Protein AF-A0A315AK31-F1 (afdb_monomer_lite)

Secondary structure (DSSP, 8-state):
-----EEEEEEETTEEEEEEEEPPTTSPPPPHHHHHHHHHHHHHHHHHHHHHHIIIIIT----------SPP-

Structure (mmCIF, N/CA/C/O 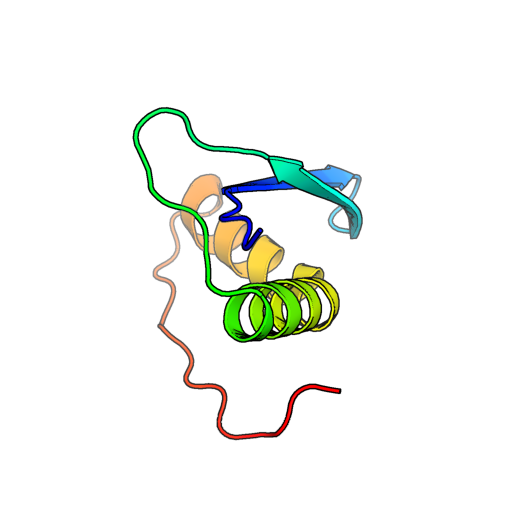backbone):
data_AF-A0A315AK31-F1
#
_entry.id   AF-A0A315AK31-F1
#
loop_
_atom_site.group_PDB
_atom_site.id
_atom_site.type_symbol
_atom_site.label_atom_id
_atom_site.label_alt_id
_atom_site.label_comp_id
_atom_site.label_asym_id
_atom_site.label_entity_id
_atom_site.label_seq_id
_atom_site.pdbx_PDB_ins_code
_atom_site.Cartn_x
_atom_site.Cartn_y
_atom_site.Cartn_z
_atom_site.occupancy
_atom_site.B_iso_or_equiv
_atom_site.auth_seq_id
_atom_site.auth_comp_id
_atom_site.auth_asym_id
_atom_site.auth_atom_id
_atom_site.pdbx_PDB_model_num
ATOM 1 N N . MET A 1 1 ? -0.659 5.615 22.767 1.00 36.06 1 MET A N 1
ATOM 2 C CA . MET A 1 1 ? 0.051 6.574 21.892 1.00 36.06 1 MET A CA 1
ATOM 3 C C . MET A 1 1 ? -0.106 6.110 20.449 1.00 36.06 1 MET A C 1
ATOM 5 O O . MET A 1 1 ? 0.213 4.950 20.204 1.00 36.06 1 MET A O 1
ATOM 9 N N . PRO A 1 2 ? -0.640 6.929 19.528 1.00 36.25 2 PRO A N 1
ATOM 10 C CA . PRO A 1 2 ? -0.750 6.561 18.113 1.00 36.25 2 PRO A CA 1
ATOM 11 C C . PRO A 1 2 ? 0.627 6.619 17.427 1.00 36.25 2 PRO A C 1
ATOM 13 O O . PRO A 1 2 ? 1.486 7.343 17.930 1.00 36.25 2 PRO A O 1
ATOM 16 N N . LYS A 1 3 ? 0.871 5.891 16.322 1.00 37.66 3 LYS A N 1
ATOM 17 C CA . LYS A 1 3 ? 2.160 5.858 15.580 1.00 37.66 3 LYS A CA 1
ATOM 18 C C . LYS A 1 3 ? 1.943 6.109 14.061 1.00 37.66 3 LYS A C 1
ATOM 20 O O . LYS A 1 3 ? 1.054 5.508 13.482 1.00 37.66 3 LYS A O 1
ATOM 25 N N . LEU A 1 4 ? 2.708 7.010 13.403 1.00 43.66 4 LEU A N 1
ATOM 26 C CA . LEU A 1 4 ? 2.740 7.217 11.918 1.00 43.66 4 LEU A CA 1
ATOM 27 C C . LEU A 1 4 ? 3.911 6.405 11.387 1.00 43.66 4 LEU A C 1
ATOM 29 O O . LEU A 1 4 ? 4.931 6.279 12.074 1.00 43.66 4 LEU A O 1
ATOM 33 N N . TYR A 1 5 ? 3.761 5.940 10.153 1.00 40.78 5 TYR A N 1
ATOM 34 C CA . TYR A 1 5 ? 4.697 5.047 9.500 1.00 40.78 5 TYR A CA 1
ATOM 35 C C . TYR A 1 5 ? 5.039 5.495 8.078 1.00 40.78 5 TYR A C 1
ATOM 37 O O . TYR A 1 5 ? 4.150 5.911 7.334 1.00 40.78 5 TYR A O 1
ATOM 45 N N . ASP A 1 6 ? 6.312 5.342 7.723 1.00 45.69 6 ASP A N 1
ATOM 46 C CA . ASP A 1 6 ? 6.846 5.305 6.359 1.00 45.69 6 ASP A CA 1
ATOM 47 C C . ASP A 1 6 ? 7.103 3.849 5.932 1.00 45.69 6 ASP A C 1
ATOM 49 O O . ASP A 1 6 ? 7.337 2.981 6.782 1.00 45.69 6 ASP A O 1
ATOM 53 N N . TYR A 1 7 ? 7.079 3.588 4.621 1.00 49.06 7 TYR A N 1
ATOM 54 C CA . TYR A 1 7 ? 7.234 2.248 4.045 1.00 49.06 7 TYR A CA 1
ATOM 55 C C . TYR A 1 7 ? 8.616 1.997 3.454 1.00 49.06 7 TYR A C 1
ATOM 57 O O . TYR A 1 7 ? 9.075 2.738 2.587 1.00 49.06 7 TYR A O 1
ATOM 65 N N . PHE A 1 8 ? 9.211 0.863 3.823 1.00 48.16 8 PHE A N 1
ATOM 66 C CA . PHE A 1 8 ? 10.335 0.267 3.105 1.00 48.16 8 PHE A CA 1
ATOM 67 C C . PHE A 1 8 ? 10.035 -1.219 2.856 1.00 48.16 8 PHE A C 1
ATOM 69 O O . PHE A 1 8 ? 9.880 -1.994 3.803 1.00 48.16 8 PHE A O 1
ATOM 76 N N . GLY A 1 9 ? 9.897 -1.605 1.585 1.00 51.50 9 GLY A N 1
ATOM 77 C CA . GLY A 1 9 ? 9.686 -2.992 1.164 1.00 51.50 9 GLY A CA 1
ATOM 78 C C . GLY A 1 9 ? 10.958 -3.568 0.549 1.00 51.50 9 GLY A C 1
ATOM 79 O O . GLY A 1 9 ? 11.535 -2.957 -0.348 1.00 51.50 9 GLY A O 1
ATOM 80 N N . VAL A 1 10 ? 11.396 -4.742 1.012 1.00 53.22 10 VAL A N 1
ATOM 81 C CA . VAL A 1 1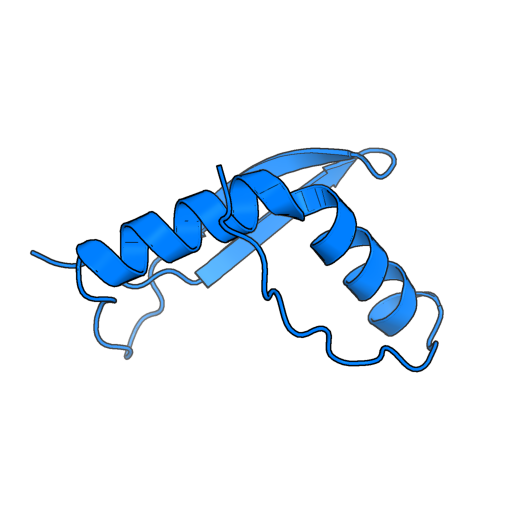0 ? 12.471 -5.501 0.351 1.00 53.22 10 VAL A CA 1
ATOM 82 C C . VAL A 1 10 ? 11.829 -6.464 -0.644 1.00 53.22 10 VAL A C 1
ATOM 84 O O . VAL A 1 10 ? 11.085 -7.368 -0.253 1.00 53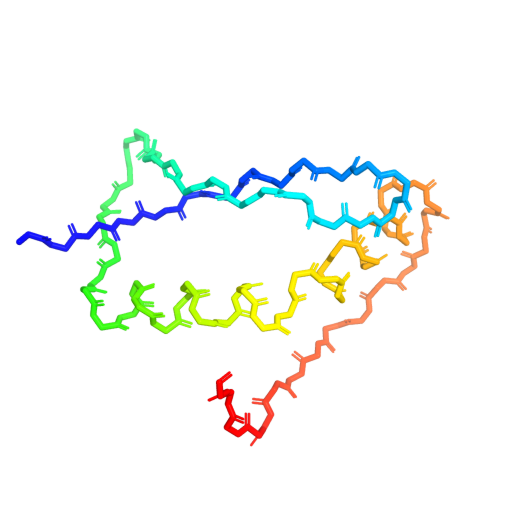.22 10 VAL A O 1
ATOM 87 N N . VAL A 1 11 ? 12.111 -6.258 -1.931 1.00 56.41 11 VAL A N 1
ATOM 88 C CA . VAL A 1 11 ? 11.613 -7.094 -3.030 1.00 56.41 11 VAL A CA 1
ATOM 89 C C . VAL A 1 11 ? 12.744 -7.992 -3.512 1.00 56.41 11 VAL A C 1
ATOM 91 O O . VAL A 1 11 ? 13.769 -7.500 -3.980 1.00 56.41 11 VAL A O 1
ATOM 94 N N . VAL A 1 12 ? 12.559 -9.310 -3.419 1.00 53.69 12 VAL A N 1
ATOM 95 C CA . VAL A 1 12 ? 13.493 -10.305 -3.970 1.00 53.69 12 VAL A CA 1
ATOM 96 C C . VAL A 1 12 ? 12.732 -11.127 -4.998 1.00 53.69 12 VAL A C 1
ATOM 98 O O . VAL A 1 12 ? 11.687 -11.689 -4.686 1.00 53.69 12 VAL A O 1
ATOM 101 N N . ASN A 1 13 ? 13.229 -11.177 -6.236 1.00 54.53 13 ASN A N 1
ATOM 102 C CA . ASN A 1 13 ? 12.581 -11.879 -7.355 1.00 54.53 13 ASN A CA 1
ATOM 103 C C . ASN A 1 13 ? 11.115 -11.459 -7.604 1.00 54.53 13 ASN A C 1
ATOM 105 O O . ASN A 1 13 ? 10.296 -12.280 -8.001 1.00 54.53 13 ASN A O 1
ATOM 109 N N . GLY A 1 14 ? 10.768 -10.194 -7.345 1.00 61.03 14 GLY A N 1
ATOM 110 C CA . GLY A 1 14 ? 9.400 -9.685 -7.517 1.00 61.03 14 GLY A CA 1
ATOM 111 C C . GLY A 1 14 ? 8.428 -10.040 -6.384 1.00 61.03 14 GLY A C 1
ATOM 112 O O . GLY A 1 14 ? 7.257 -9.691 -6.466 1.00 61.03 14 GLY A O 1
ATOM 113 N N . ILE A 1 15 ? 8.893 -10.694 -5.314 1.00 67.94 15 ILE A N 1
ATOM 114 C CA . ILE A 1 15 ? 8.074 -11.044 -4.148 1.00 67.94 15 ILE A CA 1
ATOM 115 C C . ILE A 1 15 ? 8.439 -10.124 -2.983 1.00 67.94 15 ILE A C 1
ATOM 117 O O . ILE A 1 15 ? 9.619 -9.906 -2.688 1.00 67.94 15 ILE A O 1
ATOM 121 N N . VAL A 1 16 ? 7.419 -9.583 -2.312 1.00 75.19 16 VAL A N 1
ATOM 122 C CA . VAL A 1 16 ? 7.595 -8.819 -1.073 1.00 75.19 16 VAL A CA 1
ATOM 123 C C . VAL A 1 16 ? 7.945 -9.784 0.051 1.00 75.19 16 VAL A C 1
ATOM 125 O O . VAL A 1 16 ? 7.098 -10.557 0.487 1.00 75.19 16 VAL A O 1
ATOM 128 N N . GLN A 1 17 ? 9.191 -9.732 0.519 1.00 75.38 17 GLN A N 1
ATOM 129 C CA . GLN A 1 17 ? 9.681 -10.636 1.566 1.00 75.38 17 GLN A CA 1
ATOM 130 C C . GLN A 1 17 ? 9.490 -10.061 2.970 1.00 75.38 17 GLN A C 1
ATOM 132 O O . GLN A 1 17 ? 9.324 -10.803 3.933 1.00 75.38 17 GLN A O 1
ATOM 137 N N . GLN A 1 18 ? 9.527 -8.734 3.094 1.00 80.00 18 GLN A N 1
ATOM 138 C CA . GLN A 1 18 ? 9.388 -8.046 4.369 1.00 80.00 18 GLN A CA 1
ATOM 139 C C . GLN A 1 18 ? 8.840 -6.636 4.155 1.00 80.00 18 GLN A C 1
ATOM 141 O O . GLN A 1 18 ? 9.265 -5.923 3.241 1.00 80.00 18 GLN A O 1
ATOM 146 N N . ILE A 1 19 ? 7.941 -6.232 5.049 1.00 80.06 19 ILE A N 1
ATOM 147 C CA . ILE A 1 19 ? 7.400 -4.878 5.146 1.00 80.06 19 ILE A CA 1
ATOM 148 C C . ILE A 1 19 ? 7.895 -4.306 6.469 1.00 80.06 19 ILE A C 1
ATOM 150 O O . ILE A 1 19 ? 7.664 -4.891 7.526 1.00 80.06 19 ILE A O 1
ATOM 154 N N . THR A 1 20 ? 8.618 -3.189 6.413 1.00 81.62 20 THR A N 1
ATOM 155 C CA . THR A 1 20 ? 9.065 -2.484 7.619 1.00 81.62 20 THR A CA 1
ATOM 156 C C . THR A 1 20 ? 8.391 -1.129 7.691 1.00 81.62 20 THR A C 1
ATOM 158 O O . THR A 1 20 ? 8.433 -0.355 6.734 1.00 81.62 20 THR A O 1
ATOM 161 N N . TYR A 1 21 ? 7.806 -0.851 8.851 1.00 78.88 21 TYR A N 1
ATOM 162 C CA . TYR A 1 21 ? 7.185 0.422 9.171 1.00 78.88 21 TYR A CA 1
ATOM 163 C C . TYR A 1 21 ? 8.153 1.248 10.016 1.00 78.88 21 TYR A C 1
ATOM 165 O O . TYR A 1 21 ? 8.545 0.826 11.107 1.00 78.88 21 TYR A O 1
ATOM 173 N N . SER A 1 22 ? 8.564 2.411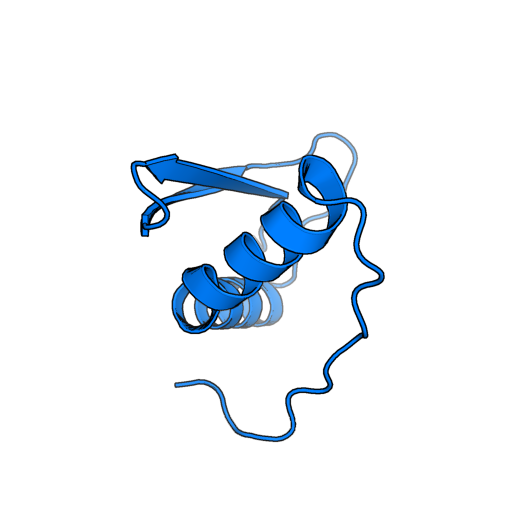 9.516 1.00 75.19 22 SER A N 1
ATOM 174 C CA . SER A 1 22 ? 9.539 3.268 10.197 1.00 75.19 22 SER A CA 1
ATOM 175 C C . SER A 1 22 ? 8.934 4.605 10.615 1.00 75.19 22 SER A C 1
ATOM 177 O O . SER A 1 22 ? 7.959 5.089 10.044 1.00 75.19 22 SER A O 1
ATOM 179 N N . HIS A 1 23 ? 9.506 5.211 11.652 1.00 73.06 23 HIS A N 1
ATOM 180 C CA . HIS A 1 23 ? 9.103 6.538 12.099 1.00 73.06 23 HIS A CA 1
ATOM 181 C C . HIS A 1 23 ? 9.792 7.614 11.258 1.00 73.06 23 HIS A C 1
ATOM 183 O O . HIS A 1 23 ? 11.020 7.682 11.227 1.00 73.06 23 HIS A O 1
ATOM 189 N N . MET A 1 24 ? 9.011 8.508 10.649 1.00 78.19 24 MET A N 1
ATOM 190 C CA . MET A 1 24 ? 9.560 9.735 10.074 1.00 78.19 24 MET A CA 1
ATOM 191 C C . MET A 1 24 ? 9.751 10.796 11.155 1.00 78.19 24 MET A C 1
ATOM 193 O O . MET A 1 24 ? 8.788 11.250 11.777 1.00 78.19 24 MET A O 1
ATOM 197 N N . ALA A 1 25 ? 10.991 11.246 11.333 1.00 80.25 25 ALA A N 1
ATOM 198 C CA . ALA A 1 25 ? 11.279 12.403 12.168 1.00 80.25 25 ALA A CA 1
ATOM 199 C C . ALA A 1 25 ? 10.558 13.657 11.633 1.00 80.25 25 ALA A C 1
ATOM 201 O O . ALA A 1 25 ? 10.493 13.890 10.427 1.00 80.25 25 ALA A O 1
ATOM 202 N N . GLY A 1 26 ? 10.011 14.471 12.538 1.00 84.31 26 GLY A N 1
ATOM 203 C CA . GLY A 1 26 ? 9.337 15.726 12.183 1.00 84.31 26 GLY A CA 1
ATOM 204 C C . GLY A 1 26 ? 7.896 15.581 11.681 1.00 84.31 26 GLY A C 1
ATOM 205 O O . GLY A 1 26 ? 7.285 16.588 11.330 1.00 84.31 26 GLY A O 1
ATOM 206 N N . ARG A 1 27 ? 7.318 14.371 11.675 1.00 80.75 27 ARG A N 1
ATOM 207 C CA . ARG A 1 27 ? 5.889 14.161 11.398 1.00 80.75 27 ARG A CA 1
ATOM 208 C C . ARG A 1 27 ? 5.174 13.589 12.616 1.00 80.75 27 ARG A C 1
ATOM 210 O O . ARG A 1 27 ? 5.717 12.753 13.336 1.00 80.75 27 ARG A O 1
ATOM 217 N N . ALA A 1 28 ? 3.947 14.063 12.844 1.00 80.69 28 ALA A N 1
ATOM 218 C CA . ALA A 1 28 ? 3.060 13.489 13.853 1.00 80.69 28 ALA A CA 1
ATOM 219 C C . ALA A 1 28 ? 2.801 12.004 13.550 1.00 80.69 28 ALA A C 1
ATOM 221 O O . ALA A 1 28 ? 3.104 11.585 12.442 1.00 80.69 28 ALA A O 1
ATOM 222 N N . PRO A 1 29 ? 2.269 11.218 14.501 1.00 79.25 29 PRO A N 1
ATOM 223 C CA . PRO A 1 29 ? 1.852 9.837 14.296 1.00 79.25 29 PRO A CA 1
ATOM 224 C C . PRO A 1 29 ? 0.404 9.592 13.814 1.00 79.25 29 PRO A C 1
ATOM 226 O O . PRO A 1 29 ? -0.482 10.388 14.116 1.00 79.25 29 PRO A O 1
ATOM 229 N N . LEU A 1 30 ? 0.151 8.506 13.060 1.00 84.44 30 LEU A N 1
ATOM 230 C CA . LEU A 1 30 ? -1.168 8.169 12.510 1.00 84.44 30 LEU A CA 1
ATOM 231 C C . LEU A 1 30 ? -1.988 7.764 13.734 1.00 84.44 30 LEU A C 1
ATOM 233 O O . LEU A 1 30 ? -1.492 7.008 14.579 1.00 84.44 30 LEU A O 1
ATOM 237 N N . PRO A 1 31 ? -3.240 8.226 13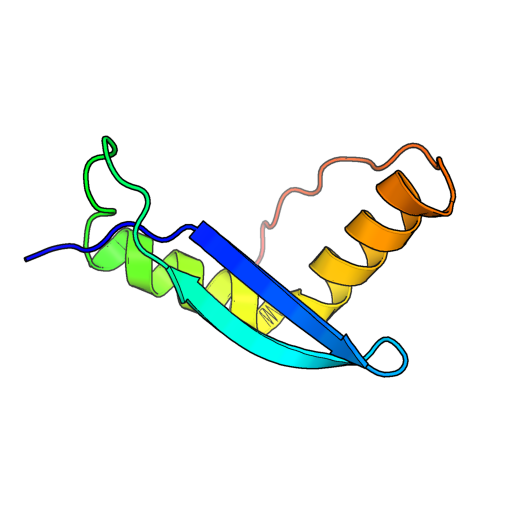.856 1.00 90.19 31 PRO A N 1
ATOM 238 C CA . PRO A 1 31 ? -4.169 7.683 14.832 1.00 90.19 31 PRO A CA 1
ATOM 239 C C . PRO A 1 31 ? -4.184 6.152 14.759 1.00 90.19 31 PRO A C 1
ATOM 241 O O . PRO A 1 31 ? -4.200 5.592 13.666 1.00 90.19 31 PRO A O 1
ATOM 244 N N . THR A 1 32 ? -4.234 5.460 15.900 1.00 87.69 32 THR A N 1
ATOM 245 C CA . THR A 1 32 ? -4.071 3.995 15.971 1.00 87.69 32 THR A CA 1
ATOM 246 C C . THR A 1 32 ? -5.026 3.236 15.044 1.00 87.69 32 THR A C 1
ATOM 248 O O . THR A 1 32 ? -4.659 2.208 14.486 1.00 87.69 32 THR A O 1
ATOM 251 N N . ALA A 1 33 ? -6.243 3.744 14.840 1.00 88.69 33 ALA A N 1
ATOM 252 C CA . ALA A 1 33 ? -7.197 3.148 13.907 1.00 88.69 33 ALA A CA 1
ATOM 253 C C . ALA A 1 33 ? -6.759 3.285 12.437 1.00 88.69 33 ALA A C 1
ATOM 255 O O . ALA A 1 33 ? -6.824 2.320 11.684 1.00 88.69 33 ALA A O 1
ATOM 256 N N . GLN A 1 34 ? -6.277 4.467 12.041 1.00 88.81 34 GLN A N 1
ATOM 257 C CA . GLN A 1 34 ? -5.771 4.711 10.686 1.00 88.81 34 GLN A CA 1
ATOM 258 C C . GLN A 1 34 ? -4.497 3.913 10.429 1.00 88.81 34 GLN A C 1
ATOM 260 O O . GLN A 1 34 ? -4.303 3.383 9.346 1.00 88.81 34 GLN A O 1
ATOM 265 N N . GLN A 1 35 ? -3.663 3.799 11.454 1.00 88.19 35 GLN A N 1
ATOM 266 C CA . GLN A 1 35 ? -2.443 3.022 11.438 1.00 88.19 35 GLN A CA 1
ATOM 267 C C . GLN A 1 35 ? -2.707 1.530 11.172 1.00 88.19 35 GLN A C 1
ATOM 269 O O . GLN A 1 35 ? -2.082 0.958 10.290 1.00 88.19 35 GLN A O 1
ATOM 274 N N . ARG A 1 36 ? -3.673 0.916 11.868 1.00 88.12 36 ARG A N 1
ATOM 275 C CA . ARG A 1 36 ? -4.071 -0.481 11.610 1.00 88.12 36 ARG A CA 1
ATOM 276 C C . ARG A 1 36 ? -4.635 -0.672 10.208 1.00 88.12 36 ARG A C 1
ATOM 278 O O . ARG A 1 36 ? -4.255 -1.599 9.511 1.00 88.12 36 ARG A O 1
ATOM 285 N N . TYR A 1 37 ? -5.507 0.239 9.780 1.00 88.50 37 TYR A N 1
ATOM 286 C CA . TYR A 1 37 ? -6.073 0.194 8.432 1.00 88.50 37 TYR A CA 1
ATOM 287 C C . TYR A 1 37 ? -4.992 0.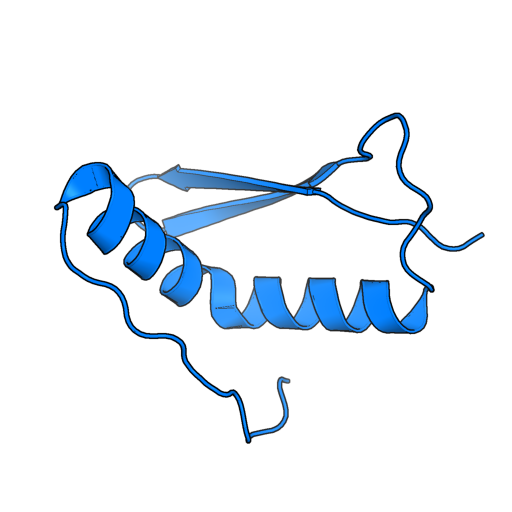298 7.347 1.00 88.50 37 TYR A C 1
ATOM 289 O O . TYR A 1 37 ? -5.072 -0.334 6.299 1.00 88.50 37 TYR A O 1
ATOM 297 N N . PHE A 1 38 ? -3.971 1.109 7.606 1.00 87.38 38 PHE A N 1
ATOM 298 C CA . PHE A 1 38 ? -2.822 1.286 6.736 1.00 87.38 38 PHE A CA 1
ATOM 299 C C . PHE A 1 38 ? -1.960 0.022 6.656 1.00 87.38 38 PHE A C 1
ATOM 301 O O . PHE A 1 38 ? -1.629 -0.395 5.548 1.00 87.38 38 PHE A O 1
ATOM 308 N N . GLU A 1 39 ? -1.670 -0.609 7.799 1.00 88.75 39 GLU A N 1
ATOM 309 C CA . GLU A 1 39 ? -0.976 -1.902 7.860 1.00 88.75 39 GLU A CA 1
ATOM 310 C C . GLU A 1 39 ? -1.749 -2.981 7.068 1.00 88.75 39 GLU A C 1
ATOM 312 O O . GLU A 1 39 ? -1.194 -3.577 6.148 1.00 88.75 39 GLU A O 1
ATOM 317 N N . GLU A 1 40 ? -3.057 -3.146 7.312 1.00 89.50 40 GLU A N 1
ATOM 318 C CA . GLU A 1 40 ? -3.919 -4.104 6.589 1.00 89.50 40 GLU A CA 1
ATOM 319 C C . GLU A 1 40 ? -3.963 -3.840 5.070 1.00 89.50 40 GLU A C 1
ATOM 321 O O . GLU A 1 40 ? -3.903 -4.762 4.245 1.00 89.50 40 GLU A O 1
ATOM 326 N N . LEU A 1 41 ? -4.060 -2.567 4.668 1.00 88.94 41 LEU A N 1
ATOM 327 C CA . LEU A 1 41 ? -4.035 -2.168 3.261 1.00 88.94 41 LEU A CA 1
ATOM 328 C C . LEU A 1 41 ? -2.729 -2.596 2.593 1.00 88.94 41 LEU A C 1
ATOM 330 O O . LEU A 1 41 ? -2.766 -3.139 1.488 1.00 88.94 41 LEU A O 1
ATOM 334 N N . VAL A 1 42 ? -1.586 -2.342 3.227 1.00 87.88 42 VAL A N 1
ATOM 335 C CA . VAL A 1 42 ? -0.301 -2.639 2.597 1.00 87.88 42 VAL A CA 1
ATOM 336 C C . VAL A 1 42 ? 0.046 -4.108 2.650 1.00 87.88 42 VAL A C 1
ATOM 338 O O . VAL A 1 42 ? 0.528 -4.614 1.645 1.00 87.88 42 VAL A O 1
ATOM 341 N N . GLU A 1 43 ? -0.296 -4.830 3.709 1.00 87.38 43 GLU A N 1
ATOM 342 C CA . GLU A 1 43 ? -0.128 -6.285 3.742 1.00 87.38 43 GLU A CA 1
ATOM 343 C C . GLU A 1 43 ? -0.954 -6.978 2.650 1.00 87.38 43 GLU A C 1
ATOM 345 O O . GLU A 1 43 ? -0.428 -7.789 1.887 1.00 87.38 43 GLU A O 1
ATOM 350 N N . SER A 1 44 ? -2.226 -6.602 2.492 1.00 88.94 44 SER A N 1
ATOM 351 C CA . SER A 1 44 ? -3.111 -7.207 1.486 1.00 88.94 44 SER A CA 1
ATOM 352 C C . SER A 1 44 ? -2.784 -6.812 0.039 1.00 88.94 44 SER A C 1
ATOM 354 O O . SER A 1 44 ? -3.147 -7.531 -0.897 1.00 88.94 44 SER A O 1
ATOM 356 N N . ARG A 1 45 ? -2.128 -5.662 -0.178 1.00 88.25 45 ARG A N 1
ATOM 357 C CA . ARG A 1 45 ? -1.845 -5.108 -1.517 1.00 88.25 45 ARG A CA 1
ATOM 358 C C . ARG A 1 45 ? -0.363 -4.996 -1.849 1.00 88.25 45 ARG A C 1
ATOM 360 O O . ARG A 1 45 ? -0.044 -4.448 -2.903 1.00 88.25 45 ARG A O 1
ATOM 367 N N . ALA A 1 46 ? 0.521 -5.538 -1.016 1.00 87.00 46 ALA A N 1
ATOM 368 C CA . ALA A 1 46 ? 1.969 -5.373 -1.131 1.00 87.00 46 ALA A CA 1
ATOM 369 C C . ALA A 1 46 ? 2.490 -5.659 -2.549 1.00 87.00 46 ALA A C 1
ATOM 371 O O . ALA A 1 46 ? 3.212 -4.843 -3.116 1.00 87.00 46 ALA A O 1
ATOM 372 N N . GLY A 1 47 ? 2.056 -6.773 -3.153 1.00 85.00 47 GLY A N 1
ATOM 373 C CA . GLY A 1 47 ? 2.433 -7.137 -4.523 1.00 85.00 47 GLY A CA 1
ATOM 374 C C . GLY A 1 47 ? 2.007 -6.089 -5.554 1.00 85.00 47 GLY A C 1
ATOM 375 O O . GLY A 1 47 ? 2.843 -5.558 -6.275 1.00 85.00 47 GLY A O 1
ATOM 376 N N . ALA A 1 48 ? 0.731 -5.692 -5.549 1.00 88.50 48 ALA A N 1
ATOM 377 C CA . ALA A 1 48 ? 0.206 -4.701 -6.492 1.00 88.50 48 ALA A CA 1
ATOM 378 C C . ALA A 1 48 ? 0.850 -3.310 -6.332 1.00 88.50 48 ALA A C 1
ATOM 380 O O . ALA A 1 48 ? 0.951 -2.555 -7.299 1.00 88.50 48 ALA A O 1
ATOM 381 N N . ILE A 1 49 ? 1.272 -2.949 -5.115 1.00 88.12 49 ILE A N 1
ATOM 382 C CA . ILE A 1 49 ? 2.022 -1.711 -4.859 1.00 88.12 49 ILE A CA 1
ATOM 383 C C . ILE A 1 49 ? 3.406 -1.793 -5.510 1.00 88.12 49 ILE A C 1
ATOM 385 O O . ILE A 1 49 ? 3.807 -0.859 -6.204 1.00 88.12 49 ILE A O 1
ATOM 389 N N . VAL A 1 50 ? 4.111 -2.911 -5.323 1.00 85.75 50 VAL A N 1
ATOM 390 C CA . VAL A 1 50 ? 5.441 -3.131 -5.906 1.00 85.75 50 VAL A CA 1
ATOM 391 C C . VAL A 1 50 ? 5.392 -3.173 -7.427 1.00 85.75 50 VAL A C 1
ATOM 393 O O . VAL A 1 50 ? 6.225 -2.531 -8.062 1.00 85.75 50 VAL A O 1
ATOM 396 N N . ASP A 1 51 ? 4.396 -3.832 -8.015 1.00 87.12 51 ASP A N 1
ATOM 397 C CA . ASP A 1 51 ? 4.219 -3.860 -9.470 1.00 87.12 51 ASP A CA 1
ATOM 398 C C . ASP A 1 51 ? 4.087 -2.440 -10.039 1.00 87.12 51 ASP A C 1
ATOM 400 O O . ASP A 1 51 ? 4.768 -2.081 -11.000 1.00 87.12 51 ASP A O 1
ATOM 404 N N . LYS A 1 52 ? 3.293 -1.580 -9.381 1.00 88.94 52 LYS A N 1
ATOM 405 C CA . LYS A 1 52 ? 3.150 -0.165 -9.763 1.00 88.94 52 LYS A CA 1
ATOM 406 C C . LYS A 1 52 ? 4.457 0.616 -9.612 1.00 88.94 52 LYS A C 1
ATOM 408 O O . LYS A 1 52 ? 4.744 1.484 -10.434 1.00 88.94 52 LYS A O 1
ATOM 413 N N . TRP A 1 53 ? 5.258 0.333 -8.587 1.00 87.62 53 TRP A N 1
ATOM 414 C CA . TRP A 1 53 ? 6.575 0.958 -8.431 1.00 87.62 53 TRP A CA 1
ATOM 415 C C . TRP A 1 53 ? 7.552 0.519 -9.520 1.00 87.62 53 TRP A C 1
ATOM 417 O O . TRP A 1 53 ? 8.282 1.361 -10.035 1.00 87.62 53 TRP A O 1
ATOM 427 N N . ILE A 1 54 ? 7.548 -0.760 -9.904 1.00 84.56 54 ILE A N 1
ATOM 428 C CA . ILE A 1 54 ? 8.364 -1.265 -11.014 1.00 84.56 54 ILE A CA 1
ATOM 429 C C . ILE A 1 54 ? 7.939 -0.586 -12.317 1.00 84.56 54 ILE A C 1
ATOM 431 O O . ILE A 1 54 ? 8.783 -0.039 -13.029 1.00 84.56 54 ILE A O 1
ATOM 435 N N . ASP A 1 55 ? 6.636 -0.567 -12.606 1.00 89.38 55 ASP A N 1
ATOM 436 C CA . ASP A 1 55 ? 6.101 0.076 -13.804 1.00 89.38 55 ASP A CA 1
ATOM 437 C C . ASP A 1 55 ? 6.507 1.554 -13.886 1.00 89.38 55 ASP A C 1
ATOM 439 O O . ASP A 1 55 ? 6.946 2.006 -14.943 1.00 89.38 55 ASP A O 1
ATOM 443 N N . PHE A 1 56 ? 6.427 2.290 -12.775 1.00 89.12 56 PHE A N 1
ATOM 444 C CA . PHE A 1 56 ? 6.764 3.711 -12.746 1.00 89.12 56 PHE A CA 1
ATOM 445 C C . PHE A 1 56 ? 8.278 3.977 -12.749 1.00 89.12 56 PHE A C 1
ATOM 447 O O . PHE A 1 56 ? 8.783 4.633 -13.655 1.00 89.12 56 PHE A O 1
ATOM 454 N N . PHE A 1 57 ? 9.016 3.479 -11.752 1.00 86.69 57 PHE A N 1
ATOM 455 C CA . PHE A 1 57 ? 10.418 3.855 -11.527 1.00 86.69 57 PHE A CA 1
ATOM 456 C C . PHE A 1 57 ? 11.408 3.114 -12.425 1.00 86.69 57 PHE A C 1
ATOM 458 O O . PHE A 1 57 ? 12.468 3.655 -12.730 1.00 86.69 57 PHE A O 1
ATOM 465 N N . VAL A 1 58 ? 11.092 1.881 -12.829 1.00 87.06 58 VAL A N 1
ATOM 466 C CA . VAL A 1 58 ? 11.994 1.063 -13.654 1.00 87.06 58 VAL A CA 1
ATOM 467 C C . VAL A 1 58 ? 11.597 1.168 -15.118 1.00 87.06 58 VAL A C 1
ATOM 469 O O . VAL A 1 58 ? 12.425 1.473 -15.975 1.00 87.06 58 VAL A O 1
ATOM 472 N N . LEU A 1 59 ? 10.318 0.933 -15.413 1.00 88.44 59 LEU A N 1
ATOM 473 C CA . LEU A 1 59 ? 9.833 0.838 -16.790 1.00 88.44 59 LEU A CA 1
ATOM 474 C C . LEU A 1 59 ? 9.365 2.180 -17.368 1.00 88.44 59 LEU A C 1
ATOM 476 O O . LEU A 1 59 ? 9.051 2.230 -18.555 1.00 88.44 59 LEU A O 1
ATOM 480 N N . ASN A 1 60 ? 9.346 3.257 -16.571 1.00 93.00 60 ASN A N 1
ATOM 481 C CA . ASN A 1 60 ? 8.908 4.599 -16.978 1.00 93.00 60 ASN A CA 1
ATOM 482 C C . ASN A 1 60 ? 7.515 4.611 -17.633 1.00 93.00 60 ASN A C 1
ATOM 484 O O . ASN A 1 60 ? 7.235 5.401 -18.538 1.00 93.00 60 ASN A O 1
ATOM 488 N N . LYS A 1 61 ? 6.628 3.716 -17.191 1.00 94.31 61 LYS A N 1
ATOM 489 C CA . LYS A 1 61 ? 5.252 3.642 -17.672 1.00 94.31 61 LYS A CA 1
ATOM 490 C C . LYS A 1 61 ? 4.360 4.596 -16.875 1.00 94.31 61 LYS A C 1
ATOM 492 O O . LYS A 1 61 ? 4.536 4.745 -15.664 1.00 94.31 61 LYS A O 1
ATOM 497 N N . PRO A 1 62 ? 3.350 5.205 -17.515 1.00 91.88 62 PRO A N 1
ATOM 498 C CA . PRO A 1 62 ? 2.322 5.935 -16.790 1.00 91.88 62 PRO A CA 1
ATOM 499 C C . PRO A 1 62 ? 1.510 4.970 -15.914 1.00 91.88 62 PRO A C 1
ATOM 501 O O . PRO A 1 62 ? 0.979 3.975 -16.404 1.00 91.88 62 PRO A O 1
ATOM 504 N N . VAL A 1 63 ? 1.381 5.288 -14.625 1.00 92.81 63 VAL A N 1
ATOM 505 C CA . VAL A 1 63 ? 0.589 4.512 -13.660 1.00 92.81 63 VAL A CA 1
ATOM 506 C C . VAL A 1 63 ? -0.665 5.297 -13.285 1.00 92.81 63 VAL A C 1
ATOM 508 O O . VAL A 1 63 ? -0.582 6.452 -12.872 1.00 92.81 63 VAL A O 1
ATOM 511 N N . GLN A 1 64 ? -1.833 4.670 -13.428 1.00 92.12 64 GLN A N 1
ATOM 512 C CA . GLN A 1 64 ? -3.119 5.261 -13.050 1.00 92.12 64 GLN A CA 1
ATOM 513 C C . GLN A 1 64 ? -3.416 5.036 -11.565 1.00 92.12 64 GLN A C 1
ATOM 515 O O . GLN A 1 64 ? -3.071 3.997 -10.991 1.00 92.12 64 GLN A O 1
ATOM 520 N N . SER A 1 65 ? -4.090 6.004 -10.943 1.00 89.25 65 SER A N 1
ATOM 521 C CA . SER A 1 65 ? -4.603 5.833 -9.587 1.00 89.25 65 SER A CA 1
ATOM 522 C C . SER A 1 65 ? -5.755 4.825 -9.578 1.00 89.25 65 SER A C 1
ATOM 524 O O . SER A 1 65 ? -6.515 4.692 -10.535 1.00 89.25 65 SER A O 1
ATOM 526 N N . GLU A 1 66 ? -5.876 4.089 -8.478 1.00 87.75 66 GLU A N 1
ATOM 527 C CA . GLU A 1 66 ? -6.924 3.090 -8.293 1.00 87.75 66 GLU A CA 1
ATOM 528 C C . GLU A 1 66 ? -7.727 3.439 -7.045 1.00 87.75 66 GLU A C 1
ATOM 530 O O . GLU A 1 66 ? -7.159 3.719 -5.988 1.00 87.75 66 GLU A O 1
ATOM 535 N N . THR A 1 67 ? -9.054 3.414 -7.157 1.00 89.25 67 THR A N 1
ATOM 536 C CA . THR A 1 67 ? -9.949 3.560 -6.008 1.00 89.25 67 THR A CA 1
ATOM 537 C C . THR A 1 67 ? -10.373 2.187 -5.508 1.00 89.25 67 THR A C 1
ATOM 539 O O . THR A 1 67 ? -11.046 1.432 -6.209 1.00 89.25 67 THR A O 1
ATOM 542 N N . ILE A 1 68 ? -10.019 1.876 -4.263 1.00 85.94 68 ILE A N 1
ATOM 543 C CA . ILE A 1 68 ? -10.416 0.627 -3.616 1.00 85.94 68 ILE A CA 1
ATOM 544 C C . ILE A 1 68 ? -11.820 0.812 -3.030 1.00 85.94 68 ILE A C 1
ATOM 546 O O . ILE A 1 68 ? -11.995 1.449 -1.997 1.00 85.94 68 ILE A O 1
ATOM 550 N N . SER A 1 69 ? -12.830 0.262 -3.705 1.00 87.00 69 SER A N 1
ATOM 551 C CA . SER A 1 69 ? -14.241 0.329 -3.285 1.00 87.00 69 SER A CA 1
ATOM 552 C C . SER A 1 69 ? -14.703 -0.884 -2.474 1.00 87.00 69 SER A C 1
ATOM 554 O O . SER A 1 69 ? -15.805 -0.894 -1.926 1.00 87.00 69 SER A O 1
ATOM 556 N N . ARG A 1 70 ? -13.874 -1.931 -2.406 1.00 84.12 70 ARG A N 1
ATOM 557 C CA . ARG A 1 70 ? -14.177 -3.178 -1.699 1.00 84.12 70 ARG A CA 1
ATOM 558 C C . ARG A 1 70 ? -13.461 -3.219 -0.361 1.00 84.12 70 ARG A C 1
ATOM 560 O O . ARG A 1 70 ? -12.331 -2.753 -0.243 1.00 84.12 70 ARG A O 1
ATOM 567 N N . ARG A 1 71 ? -14.113 -3.836 0.624 1.00 81.38 71 ARG A N 1
ATOM 568 C CA . ARG A 1 71 ? -13.520 -4.068 1.938 1.00 81.38 71 ARG A CA 1
ATOM 569 C C . ARG A 1 71 ? -12.242 -4.896 1.796 1.00 81.38 71 ARG A C 1
ATOM 571 O O . ARG A 1 71 ? -12.244 -5.938 1.142 1.00 81.38 71 ARG A O 1
ATOM 578 N N . ILE A 1 72 ? -11.187 -4.398 2.419 1.00 79.25 72 ILE A N 1
ATOM 579 C CA . ILE A 1 72 ? -9.904 -5.074 2.571 1.00 79.25 72 ILE A CA 1
ATOM 580 C C . ILE A 1 72 ? -10.028 -6.032 3.760 1.00 79.25 72 ILE A C 1
ATOM 582 O O . ILE A 1 72 ? -10.762 -5.731 4.708 1.00 79.25 72 ILE A O 1
ATOM 586 N N . LYS A 1 73 ? -9.434 -7.219 3.650 1.00 62.44 73 LYS A N 1
ATOM 587 C CA . LYS A 1 73 ? -9.622 -8.331 4.580 1.00 62.44 73 LYS A CA 1
ATOM 588 C C . LYS A 1 73 ? -8.283 -8.829 5.083 1.00 62.44 73 LYS A C 1
ATOM 590 O O . LYS A 1 73 ? -7.357 -8.858 4.243 1.00 62.44 73 LYS A O 1
#

Foldseek 3Di:
DAAAFDWDFDADPLDGPDIDTDHDPPDDHDGNVVVVVVVLVCVQCVSVVVVQCCCCVPVVHDDDDDDDPDDRD

pLDDT: mean 77.86, std 16.03, range [36.06, 94.31]

Sequence (73 aa):
MPKLYDYFGVVVNGIVQQITYSHMAGRAPLPTAQQRYFEELVESRAGAIVDKWIDFFVLNKPVQSETISRRIK

Radius of gyration: 13.73 Å; chains: 1; bounding box: 28×28×40 Å